Protein AF-A0A2V5VYT2-F1 (afdb_monomer_lite)

pLDDT: mean 93.75, std 5.88, range [65.5, 98.81]

Foldseek 3Di:
DDQDPPDDDDDDDDDDQADDDDPVLACLVVPPHPNGDKDWDFDDDPPCSVVHDKDKDKDKDADDVVVQDFDKKWKAAQVSHTPDIFGPRDRMTMDMDMPHDGHIMMTD

Radius of gyration: 14.69 Å; chains: 1; bounding box: 34×24×40 Å

Secondary structure (DSSP, 8-state):
---STT----------PPS---TTS--GGGTTSTTS--B-PEE---TTGGGT-PPEEEEEEE--GGG-----EEEE-TTS-EEEEE---SSEEEEEEESPPSEE-EE-

Sequence (108 aa):
MPSGAGQTVTVTWTGEIPPGANPTSDCTNLADTPAVDQHLPKINVPAGLYNSVNAKFEFNITWDPAAGNDEILTVLNPDGSTLDSSDGGDPTETVTAKNLAAGTYKVI

Structure (mmCIF, N/CA/C/O backbone):
data_AF-A0A2V5VYT2-F1
#
_entry.id   AF-A0A2V5VYT2-F1
#
loop_
_atom_site.group_PDB
_atom_site.id
_atom_site.type_symbol
_atom_site.label_atom_id
_atom_site.label_alt_id
_atom_site.label_comp_id
_atom_site.label_asym_id
_atom_site.label_entity_id
_atom_site.label_seq_id
_atom_site.pdbx_PDB_ins_code
_atom_site.Cartn_x
_atom_site.Cartn_y
_atom_site.Cartn_z
_atom_site.occupancy
_atom_site.B_iso_or_equiv
_atom_site.auth_seq_id
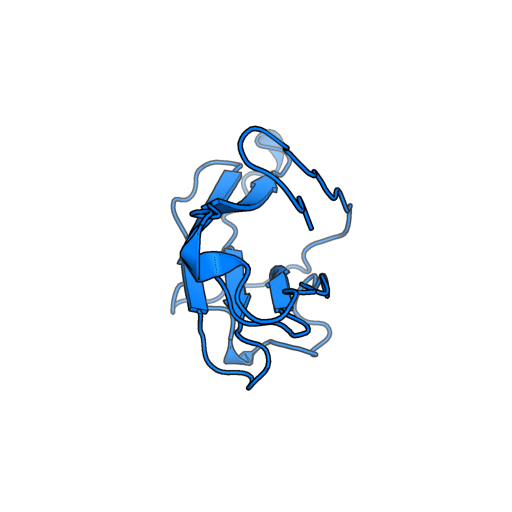_atom_site.auth_comp_id
_atom_site.auth_asym_id
_atom_site.auth_atom_id
_atom_site.pdbx_PDB_model_num
ATOM 1 N N . MET A 1 1 ? -0.918 -2.351 15.533 1.00 65.50 1 MET A N 1
ATOM 2 C CA . MET A 1 1 ? -1.997 -1.350 15.421 1.00 65.50 1 MET A CA 1
ATOM 3 C C . MET A 1 1 ? -2.021 -0.495 16.672 1.00 65.50 1 MET A C 1
ATOM 5 O O . MET A 1 1 ? -1.959 -1.085 17.748 1.00 65.50 1 MET A O 1
ATOM 9 N N . PRO A 1 2 ? -2.065 0.842 16.550 1.00 67.25 2 PRO A N 1
ATOM 10 C CA . PRO A 1 2 ? -2.234 1.721 17.703 1.00 67.25 2 PRO A CA 1
ATOM 11 C C . PRO A 1 2 ? -3.570 1.428 18.399 1.00 67.25 2 PRO A C 1
ATOM 13 O O . PRO A 1 2 ? -4.591 1.251 17.736 1.00 67.25 2 PRO A O 1
ATOM 16 N N . SER A 1 3 ? -3.556 1.330 19.729 1.00 70.62 3 SER A N 1
ATOM 17 C CA . SER A 1 3 ? -4.720 0.947 20.551 1.00 70.62 3 SER A CA 1
ATOM 18 C C . SER A 1 3 ? -5.322 2.113 21.341 1.00 70.62 3 SER A C 1
ATOM 20 O O . SER A 1 3 ? -6.248 1.919 22.126 1.00 70.62 3 SER A O 1
ATOM 22 N N . GLY A 1 4 ? -4.815 3.328 21.128 1.00 74.62 4 GLY A N 1
ATOM 23 C CA . GLY A 1 4 ? -5.295 4.554 21.757 1.00 74.62 4 GLY A CA 1
ATOM 24 C C . GLY A 1 4 ? -5.047 5.779 20.879 1.00 74.62 4 GLY A C 1
ATOM 25 O O . GLY A 1 4 ? -4.209 5.752 19.975 1.00 74.62 4 GLY A O 1
ATOM 26 N N . ALA A 1 5 ? -5.788 6.855 21.145 1.00 81.00 5 ALA A N 1
ATOM 27 C CA . ALA A 1 5 ? -5.640 8.115 20.425 1.00 81.00 5 ALA A CA 1
ATOM 28 C C . ALA A 1 5 ? -4.218 8.689 20.582 1.00 81.00 5 ALA A C 1
ATOM 30 O O . ALA A 1 5 ? -3.632 8.630 21.662 1.00 81.00 5 ALA A O 1
ATOM 31 N N . GLY A 1 6 ? -3.673 9.242 19.495 1.00 83.94 6 GLY A N 1
ATOM 32 C CA . GLY A 1 6 ? -2.335 9.845 19.469 1.00 83.94 6 GLY A CA 1
ATOM 33 C C . GLY A 1 6 ? -1.170 8.859 19.321 1.00 83.94 6 GLY A C 1
ATOM 34 O O . GLY A 1 6 ? -0.023 9.292 19.287 1.00 83.94 6 GLY A O 1
ATOM 35 N N . GLN A 1 7 ? -1.432 7.552 19.218 1.00 87.88 7 GLN A N 1
ATOM 36 C CA . GLN A 1 7 ? -0.392 6.569 18.916 1.00 87.88 7 GLN A CA 1
ATOM 37 C C . GLN A 1 7 ? -0.171 6.442 17.403 1.00 87.88 7 GLN A C 1
ATOM 39 O O . GLN A 1 7 ? -1.125 6.270 16.644 1.00 87.88 7 GLN A O 1
ATOM 44 N N . THR A 1 8 ? 1.097 6.416 16.995 1.00 90.00 8 THR A N 1
ATOM 45 C CA . THR A 1 8 ? 1.527 6.086 15.630 1.00 90.00 8 THR A CA 1
ATOM 46 C C . THR A 1 8 ? 2.303 4.777 15.659 1.00 90.00 8 THR A C 1
ATOM 48 O O . THR A 1 8 ? 3.153 4.572 16.524 1.00 90.00 8 THR A O 1
ATOM 51 N N . VAL A 1 9 ? 2.009 3.883 14.717 1.00 90.50 9 VAL A N 1
ATOM 52 C CA . VAL A 1 9 ? 2.778 2.655 14.489 1.00 90.50 9 VAL A CA 1
ATOM 53 C C . VAL A 1 9 ? 3.251 2.683 13.046 1.00 90.50 9 VAL A C 1
ATOM 55 O O . VAL A 1 9 ? 2.420 2.785 12.148 1.00 90.50 9 VAL A O 1
ATOM 58 N N . THR A 1 10 ? 4.559 2.561 12.842 1.00 93.56 10 THR A N 1
ATOM 59 C CA . THR A 1 10 ? 5.176 2.501 11.514 1.00 93.56 10 THR A CA 1
ATOM 60 C C . THR A 1 10 ? 5.718 1.099 11.279 1.00 93.56 10 THR A C 1
ATOM 62 O O . THR A 1 10 ? 6.364 0.524 12.156 1.00 93.56 10 THR A O 1
ATOM 65 N N . VAL A 1 11 ? 5.440 0.554 10.099 1.00 92.62 11 VAL A N 1
ATOM 66 C CA . VAL A 1 11 ? 6.030 -0.689 9.598 1.00 92.62 11 VAL A CA 1
ATOM 67 C C . VAL A 1 11 ? 6.778 -0.330 8.325 1.00 92.62 11 VAL A C 1
ATOM 69 O O . VAL A 1 11 ? 6.227 0.360 7.473 1.00 92.62 11 VAL A O 1
ATOM 72 N N . THR A 1 12 ? 8.023 -0.779 8.214 1.00 94.19 12 THR A N 1
ATOM 73 C CA . THR A 1 12 ? 8.866 -0.539 7.041 1.00 94.19 12 THR A CA 1
ATOM 74 C C . THR A 1 12 ? 9.277 -1.880 6.456 1.00 94.19 12 THR A C 1
ATOM 76 O O . THR A 1 12 ? 9.671 -2.783 7.198 1.00 94.19 12 THR A O 1
ATOM 79 N N . TRP A 1 13 ? 9.196 -1.997 5.136 1.00 93.25 13 TRP A N 1
ATOM 80 C CA . TRP A 1 13 ? 9.794 -3.085 4.369 1.00 93.25 13 TRP A CA 1
ATOM 81 C C . TRP A 1 13 ? 10.633 -2.486 3.237 1.00 93.25 13 TRP A C 1
ATOM 83 O O . TRP A 1 13 ? 10.474 -1.319 2.884 1.00 93.25 13 TRP A O 1
ATOM 93 N N . THR A 1 14 ? 11.552 -3.285 2.711 1.00 95.12 14 THR A N 1
ATOM 94 C CA . THR A 1 14 ? 12.298 -2.986 1.490 1.00 95.12 14 THR A CA 1
ATOM 95 C C . THR A 1 14 ? 12.191 -4.206 0.590 1.00 95.12 14 THR A C 1
ATOM 97 O O . THR A 1 14 ? 12.322 -5.331 1.082 1.00 95.12 14 THR A O 1
ATOM 100 N N . GLY A 1 15 ? 11.968 -3.979 -0.697 1.00 93.50 15 GLY A N 1
ATOM 101 C CA . GLY A 1 15 ? 11.933 -5.014 -1.719 1.00 93.50 15 GLY A CA 1
ATOM 102 C C . GLY A 1 15 ? 12.441 -4.483 -3.056 1.00 93.50 15 GLY A C 1
ATOM 103 O O . GLY A 1 15 ? 13.154 -3.478 -3.100 1.00 93.50 15 GLY A O 1
ATOM 104 N N . GLU A 1 16 ? 12.129 -5.207 -4.123 1.00 94.25 16 GLU A N 1
ATOM 105 C CA . GLU A 1 16 ? 12.538 -4.905 -5.492 1.00 94.25 16 GLU A CA 1
ATOM 106 C C . GLU A 1 16 ? 11.302 -5.006 -6.380 1.00 94.25 16 GLU A C 1
ATOM 108 O O . GLU A 1 16 ? 10.680 -6.067 -6.436 1.00 94.25 16 GLU A O 1
ATOM 113 N N . ILE A 1 17 ? 10.957 -3.910 -7.058 1.00 93.31 17 ILE A N 1
ATOM 114 C CA . ILE A 1 17 ? 9.866 -3.894 -8.030 1.00 93.31 17 ILE A CA 1
ATOM 115 C C . ILE A 1 17 ? 10.402 -4.484 -9.343 1.00 93.31 17 ILE A C 1
ATOM 117 O O . ILE A 1 17 ? 11.359 -3.945 -9.909 1.00 93.31 17 ILE A O 1
ATOM 121 N N . PRO A 1 18 ? 9.846 -5.608 -9.833 1.00 93.88 18 PRO A N 1
ATOM 122 C CA . PRO A 1 18 ? 10.275 -6.195 -11.094 1.00 93.88 18 PRO A CA 1
ATOM 123 C C . PRO A 1 18 ? 9.982 -5.260 -12.278 1.00 93.88 18 PRO A C 1
ATOM 125 O O . PRO A 1 18 ? 8.969 -4.564 -12.275 1.00 93.88 18 PRO A O 1
ATOM 128 N N . PRO A 1 19 ? 10.807 -5.275 -13.341 1.00 92.19 19 PRO A N 1
ATOM 129 C CA . PRO A 1 19 ? 10.551 -4.459 -14.520 1.00 92.19 19 PRO A CA 1
ATOM 130 C C . PRO A 1 19 ? 9.232 -4.858 -15.188 1.00 92.19 19 PRO A C 1
ATOM 132 O O . PRO A 1 19 ? 8.989 -6.033 -15.479 1.00 92.19 19 PRO A O 1
ATOM 135 N N . GLY A 1 20 ? 8.411 -3.862 -15.503 1.00 91.19 20 GLY A N 1
ATOM 136 C CA . GLY A 1 20 ? 7.105 -4.057 -16.112 1.00 91.19 20 GLY A CA 1
ATOM 137 C C . GLY A 1 20 ? 6.489 -2.743 -16.573 1.00 91.19 20 GLY A C 1
ATOM 138 O O . GLY A 1 20 ? 7.102 -1.685 -16.493 1.00 91.19 20 GLY A O 1
ATOM 139 N N . ALA A 1 21 ? 5.274 -2.833 -17.100 1.00 91.44 21 ALA A N 1
ATOM 140 C CA . ALA A 1 21 ? 4.438 -1.678 -17.387 1.00 91.44 21 ALA A CA 1
ATOM 141 C C . ALA A 1 21 ? 2.980 -2.086 -17.205 1.00 91.44 21 ALA A C 1
ATOM 143 O O . ALA A 1 21 ? 2.592 -3.191 -17.600 1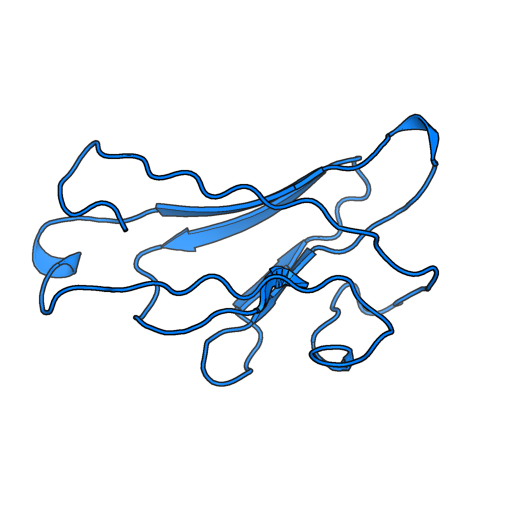.00 91.44 21 ALA A O 1
ATOM 144 N N . ASN A 1 22 ? 2.172 -1.193 -16.642 1.00 92.25 22 ASN A N 1
ATOM 145 C CA . ASN A 1 22 ? 0.766 -1.463 -16.407 1.00 92.25 22 ASN A CA 1
ATOM 146 C C . ASN A 1 22 ? -0.097 -0.249 -16.789 1.00 92.25 22 ASN A C 1
ATOM 148 O O . ASN A 1 22 ? -0.178 0.713 -16.032 1.00 92.25 22 ASN A O 1
ATOM 152 N N . PRO A 1 23 ? -0.758 -0.267 -17.960 1.00 92.38 23 PRO A N 1
ATOM 153 C CA . PRO A 1 23 ? -1.434 0.911 -18.504 1.00 92.38 23 PRO A CA 1
ATOM 154 C C . PRO A 1 23 ? -2.733 1.280 -17.774 1.00 92.38 23 PRO A C 1
ATOM 156 O O . PRO A 1 23 ? -3.383 2.248 -18.162 1.00 92.38 23 PRO A O 1
ATOM 159 N N . THR A 1 24 ? -3.166 0.488 -16.788 1.00 94.44 24 THR A N 1
ATOM 160 C CA . THR A 1 24 ? -4.389 0.752 -16.020 1.00 94.44 24 THR A CA 1
ATOM 161 C C . THR A 1 24 ? -4.146 1.520 -14.728 1.00 94.44 24 THR A C 1
ATOM 163 O O . THR A 1 24 ? -5.130 1.807 -14.051 1.00 94.44 24 THR A O 1
ATOM 166 N N . SER A 1 25 ? -2.888 1.818 -14.373 1.00 95.69 25 SER A N 1
ATOM 167 C CA . SER A 1 25 ? -2.536 2.467 -13.098 1.00 95.69 25 SER A CA 1
ATOM 168 C C . SER A 1 25 ? -3.041 1.690 -11.869 1.00 95.69 25 SER A C 1
ATOM 170 O O . SER A 1 25 ? -3.358 2.265 -10.832 1.00 95.69 25 SER A O 1
ATOM 172 N N . ASP A 1 26 ? -3.177 0.366 -12.011 1.00 96.62 26 ASP A N 1
ATOM 173 C CA . ASP A 1 26 ? -3.768 -0.533 -11.013 1.00 96.62 26 ASP A CA 1
ATOM 174 C C . ASP A 1 26 ? -3.174 -1.942 -11.170 1.00 96.62 26 ASP A C 1
ATOM 176 O O . ASP A 1 26 ? -3.381 -2.612 -12.188 1.00 96.62 26 ASP A O 1
ATOM 180 N N . CYS A 1 27 ? -2.451 -2.405 -10.150 1.00 96.75 27 CYS A N 1
ATOM 181 C CA . CYS A 1 27 ? -1.741 -3.685 -10.115 1.00 96.75 27 CYS A CA 1
ATOM 182 C C . CYS A 1 27 ? -2.564 -4.848 -9.531 1.00 96.75 27 CYS A C 1
ATOM 184 O O . CYS A 1 27 ? -2.025 -5.937 -9.328 1.00 96.75 27 CYS A O 1
ATOM 186 N N . THR A 1 28 ? -3.871 -4.684 -9.308 1.00 97.00 28 THR A N 1
ATOM 187 C CA . THR A 1 28 ? -4.752 -5.691 -8.682 1.00 97.00 28 THR A CA 1
ATOM 188 C C . THR A 1 28 ? -4.660 -7.056 -9.366 1.00 97.00 28 THR A C 1
ATOM 190 O O . THR A 1 28 ? -4.555 -8.084 -8.700 1.00 97.00 28 THR A O 1
ATOM 193 N N . ASN A 1 29 ? -4.645 -7.085 -10.702 1.00 95.19 29 ASN A N 1
ATOM 194 C CA . ASN A 1 29 ? -4.588 -8.333 -11.478 1.00 95.19 29 ASN A CA 1
ATOM 195 C C . ASN A 1 29 ? -3.213 -9.023 -11.453 1.00 95.19 29 ASN A C 1
ATOM 197 O O . ASN A 1 29 ? -3.086 -10.140 -11.955 1.00 95.19 29 ASN A O 1
ATOM 201 N N . LEU A 1 30 ? -2.192 -8.363 -10.905 1.00 96.12 30 LEU A N 1
ATOM 202 C CA . LEU A 1 30 ? -0.830 -8.878 -10.773 1.00 96.12 30 LEU A CA 1
ATOM 203 C C . LEU A 1 30 ? -0.523 -9.359 -9.345 1.00 96.12 30 LEU A C 1
ATOM 205 O O . LEU A 1 30 ? 0.553 -9.910 -9.111 1.00 96.12 30 LEU A O 1
ATOM 209 N N . ALA A 1 31 ? -1.460 -9.191 -8.406 1.00 96.56 31 ALA A N 1
ATOM 210 C CA . ALA A 1 31 ? -1.323 -9.648 -7.029 1.00 96.56 31 ALA A CA 1
ATOM 211 C C . ALA A 1 31 ? -0.949 -11.135 -6.942 1.00 96.56 31 ALA A C 1
ATOM 213 O O . ALA A 1 31 ? -1.449 -11.965 -7.701 1.00 96.56 31 ALA A O 1
ATOM 214 N N . ASP A 1 32 ? -0.091 -11.472 -5.977 1.00 96.81 32 ASP A N 1
ATOM 215 C CA . ASP A 1 32 ? 0.454 -12.820 -5.753 1.00 96.81 32 ASP A CA 1
ATOM 216 C C . ASP A 1 32 ? 1.207 -13.435 -6.948 1.00 96.81 32 ASP A C 1
ATOM 218 O O . ASP A 1 32 ? 1.451 -14.646 -6.978 1.00 96.81 32 ASP A O 1
ATOM 222 N N . THR A 1 33 ? 1.598 -12.625 -7.932 1.00 96.88 33 THR A N 1
ATOM 223 C CA . THR A 1 33 ? 2.462 -13.064 -9.030 1.00 96.88 33 THR A CA 1
ATOM 224 C C . THR A 1 33 ? 3.893 -12.557 -8.832 1.00 96.88 33 THR A C 1
ATOM 226 O O . THR A 1 33 ? 4.106 -11.567 -8.139 1.00 96.88 33 THR A O 1
ATOM 229 N N . PRO A 1 34 ? 4.897 -13.172 -9.481 1.00 95.50 34 PRO A N 1
ATOM 230 C CA . PRO A 1 34 ? 6.266 -12.651 -9.480 1.00 95.50 34 PRO A CA 1
ATOM 231 C C . PRO A 1 34 ? 6.459 -11.333 -10.251 1.00 95.50 34 PRO A C 1
ATOM 233 O O . PRO A 1 34 ? 7.598 -10.907 -10.408 1.00 95.50 34 PRO A O 1
ATOM 236 N N . ALA A 1 35 ? 5.397 -10.736 -10.807 1.00 95.75 35 ALA A N 1
ATOM 237 C CA . ALA A 1 35 ? 5.476 -9.510 -11.603 1.00 95.75 35 ALA A CA 1
ATOM 238 C C . ALA A 1 35 ? 5.432 -8.226 -10.756 1.00 95.75 35 ALA A C 1
ATOM 240 O O . ALA A 1 35 ? 5.503 -7.140 -11.320 1.00 95.75 35 ALA A O 1
ATOM 241 N N . VAL A 1 36 ? 5.292 -8.347 -9.435 1.00 96.62 36 VAL A N 1
ATOM 242 C CA . VAL A 1 36 ? 5.167 -7.225 -8.498 1.00 96.62 36 VAL A CA 1
ATOM 243 C C . VAL A 1 36 ? 6.004 -7.473 -7.246 1.00 96.62 36 VAL A C 1
ATOM 245 O O . VAL A 1 36 ? 6.225 -8.628 -6.867 1.00 96.62 36 VAL A O 1
ATOM 248 N N . ASP A 1 37 ? 6.440 -6.399 -6.588 1.00 96.88 37 ASP A N 1
ATOM 249 C CA . ASP A 1 37 ? 6.800 -6.480 -5.171 1.00 96.88 37 ASP A CA 1
ATOM 250 C C . ASP A 1 37 ? 5.504 -6.558 -4.354 1.00 96.88 37 ASP A C 1
ATOM 252 O O . ASP A 1 37 ? 4.480 -6.008 -4.748 1.00 96.88 37 ASP A O 1
ATOM 256 N N . GLN A 1 38 ? 5.501 -7.284 -3.239 1.00 96.56 38 GLN A N 1
ATOM 257 C CA . GLN A 1 38 ? 4.294 -7.420 -2.427 1.00 96.56 38 GLN A CA 1
ATOM 258 C C . GLN A 1 38 ? 4.621 -7.516 -0.942 1.00 96.56 38 GLN A C 1
ATOM 260 O O . GLN A 1 38 ? 5.286 -8.447 -0.477 1.00 96.56 38 GLN A O 1
ATOM 265 N N . HIS A 1 39 ? 4.026 -6.617 -0.160 1.00 97.19 39 HIS A N 1
ATOM 266 C CA . HIS A 1 39 ? 4.014 -6.681 1.295 1.00 97.19 39 HIS A CA 1
ATOM 267 C C . HIS A 1 39 ? 2.625 -7.048 1.833 1.00 97.19 39 HIS A C 1
ATOM 269 O O . HIS A 1 39 ? 1.594 -6.599 1.335 1.00 97.19 39 HIS A O 1
ATOM 275 N N . LEU A 1 40 ? 2.593 -7.866 2.892 1.00 97.25 40 LEU A N 1
ATOM 276 C CA . LEU A 1 40 ? 1.366 -8.427 3.471 1.00 97.25 40 LEU A CA 1
ATOM 277 C C . LEU A 1 40 ? 1.129 -7.947 4.915 1.00 97.25 40 LEU A C 1
ATOM 279 O O . LEU A 1 40 ? 1.187 -8.753 5.855 1.00 97.25 40 LEU A O 1
ATOM 283 N N . PRO A 1 41 ? 0.888 -6.643 5.150 1.00 95.88 41 PRO A N 1
ATOM 284 C CA . PRO A 1 41 ? 0.673 -6.142 6.497 1.00 95.88 41 PRO A CA 1
ATOM 285 C C . PRO A 1 41 ? -0.646 -6.670 7.075 1.00 95.88 41 PRO A C 1
ATOM 287 O O . PRO A 1 41 ? -1.712 -6.604 6.457 1.00 95.88 41 PRO A O 1
ATOM 290 N N . LYS A 1 42 ? -0.588 -7.155 8.320 1.00 95.44 42 LYS A N 1
ATOM 291 C CA . LYS A 1 42 ? -1.772 -7.582 9.074 1.00 95.44 42 LYS A CA 1
ATOM 292 C C . LYS A 1 42 ? -2.262 -6.479 10.006 1.00 95.44 42 LYS A C 1
ATOM 294 O O . LYS A 1 42 ? -1.584 -6.103 10.965 1.00 95.44 42 LYS A O 1
ATOM 299 N N . ILE A 1 43 ? -3.491 -6.032 9.783 1.00 94.50 43 ILE A N 1
ATOM 300 C CA . ILE A 1 43 ? -4.198 -5.082 10.638 1.00 94.50 43 ILE A CA 1
ATOM 301 C C . ILE A 1 43 ? -5.055 -5.866 11.637 1.00 94.50 43 ILE A C 1
ATOM 303 O O . ILE A 1 43 ? -5.940 -6.633 11.266 1.00 94.50 43 ILE A O 1
ATOM 307 N N . ASN A 1 44 ? -4.801 -5.656 12.930 1.00 91.75 44 ASN A N 1
ATOM 308 C CA . ASN A 1 44 ? -5.623 -6.185 14.018 1.00 91.75 44 ASN A CA 1
ATOM 309 C C . ASN A 1 44 ? -6.454 -5.049 14.625 1.00 91.75 44 ASN A C 1
ATOM 311 O O . ASN A 1 44 ? -5.882 -4.097 15.159 1.00 91.75 44 ASN A O 1
ATOM 315 N N . VAL A 1 45 ? -7.781 -5.165 14.584 1.00 90.94 45 VAL A N 1
ATOM 316 C CA . VAL A 1 45 ? -8.712 -4.176 15.1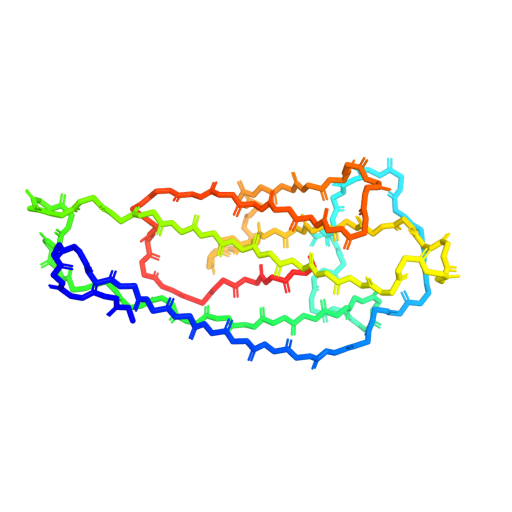49 1.00 90.94 45 VAL A CA 1
ATOM 317 C C . VAL A 1 45 ? -9.472 -4.820 16.310 1.00 90.94 45 VAL A C 1
ATOM 319 O O . VAL A 1 45 ? -10.277 -5.722 16.074 1.00 90.94 45 VAL A O 1
ATOM 322 N N . PRO A 1 46 ? -9.230 -4.403 17.566 1.00 89.81 46 PRO A N 1
ATOM 323 C CA . PRO A 1 46 ? -10.061 -4.805 18.693 1.00 89.81 46 PRO A CA 1
AT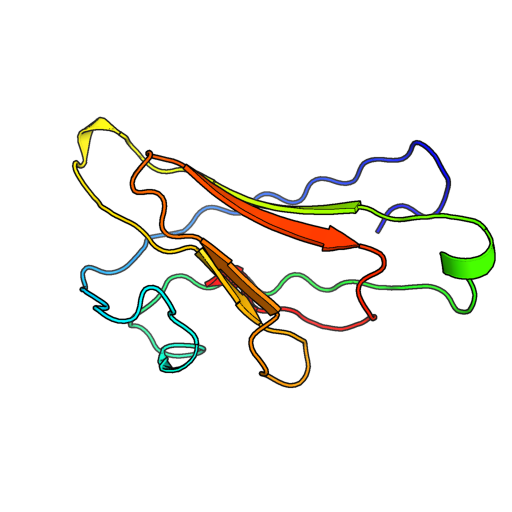OM 324 C C . PRO A 1 46 ? -11.532 -4.444 18.462 1.00 89.81 46 PRO A C 1
ATOM 326 O O . PRO A 1 46 ? -11.844 -3.383 17.917 1.00 89.81 46 PRO A O 1
ATOM 329 N N . ALA A 1 47 ? -12.440 -5.310 18.915 1.00 90.12 47 ALA A N 1
ATOM 330 C CA . ALA A 1 47 ? -13.872 -5.060 18.809 1.00 90.12 47 ALA A CA 1
ATOM 331 C C . ALA A 1 47 ? -14.240 -3.709 19.448 1.00 90.12 47 ALA A C 1
ATOM 333 O O . ALA A 1 47 ? -13.861 -3.422 20.582 1.00 90.12 47 ALA A O 1
ATOM 334 N N . GLY A 1 48 ? -14.969 -2.876 18.704 1.00 90.00 48 GLY A N 1
ATOM 335 C CA . GLY A 1 48 ? -15.420 -1.565 19.171 1.00 90.00 48 GLY A CA 1
ATOM 336 C C . GLY A 1 48 ? -14.352 -0.467 19.219 1.00 90.00 48 GLY A C 1
ATOM 337 O O . GLY A 1 48 ? -14.685 0.633 19.651 1.00 90.00 48 GLY A O 1
ATOM 338 N N . LEU A 1 49 ? -13.110 -0.702 18.759 1.00 90.06 49 LEU A N 1
ATOM 339 C CA . LEU A 1 49 ? -12.053 0.326 18.758 1.00 90.06 49 LEU A CA 1
ATOM 340 C C . LEU A 1 49 ? -12.515 1.625 18.077 1.00 90.06 49 LEU A C 1
ATOM 342 O O . LEU A 1 49 ? -12.314 2.720 18.601 1.00 90.06 49 LEU A O 1
ATOM 346 N N . TYR A 1 50 ? -13.184 1.503 16.931 1.00 92.50 50 TYR A N 1
ATOM 347 C CA . TYR A 1 50 ? -13.620 2.659 16.147 1.00 92.50 50 TYR A CA 1
ATOM 348 C C . TYR A 1 50 ? -14.850 3.385 16.701 1.00 92.50 50 TYR A C 1
ATOM 350 O O . TYR A 1 50 ? -15.259 4.401 16.150 1.00 92.50 50 TYR A O 1
ATOM 358 N N . ASN A 1 51 ? -15.402 2.931 17.830 1.00 92.38 51 ASN A N 1
ATOM 359 C CA . ASN A 1 51 ? -16.441 3.672 18.546 1.00 92.38 51 ASN A CA 1
ATOM 360 C C . ASN A 1 51 ? -15.865 4.864 19.329 1.00 92.38 51 ASN A C 1
ATOM 362 O O . ASN A 1 51 ? -16.611 5.768 19.695 1.00 92.38 51 ASN A O 1
ATOM 366 N N . SER A 1 52 ? -14.560 4.856 19.625 1.00 89.12 52 SER A N 1
ATOM 367 C CA . SER A 1 52 ? -13.896 5.881 20.442 1.00 89.12 52 SER A CA 1
ATOM 368 C C . SER A 1 52 ? -12.646 6.485 19.799 1.00 89.12 52 SER A C 1
ATOM 370 O O . SER A 1 52 ? -12.190 7.539 20.241 1.00 89.12 52 SER A O 1
ATOM 372 N N . VAL A 1 53 ? -12.092 5.854 18.759 1.00 89.12 53 VAL A N 1
ATOM 373 C CA . VAL A 1 53 ? -10.876 6.307 18.072 1.00 89.12 53 VAL A CA 1
ATOM 374 C C . VAL A 1 53 ? -11.093 6.302 16.562 1.00 89.12 53 VAL A C 1
ATOM 376 O O . VAL A 1 53 ? -11.560 5.317 16.007 1.00 89.12 53 VAL A O 1
ATOM 379 N N . ASN A 1 54 ? -10.680 7.370 15.878 1.00 90.94 54 ASN A N 1
ATOM 380 C CA . ASN A 1 54 ? -10.519 7.356 14.425 1.00 90.94 54 ASN A CA 1
ATOM 381 C C . ASN A 1 54 ? -9.067 7.023 14.083 1.00 90.94 54 ASN A C 1
ATOM 383 O O . ASN A 1 54 ? -8.156 7.741 14.496 1.00 90.94 54 ASN A O 1
ATOM 387 N N . ALA A 1 55 ? -8.851 5.956 13.321 1.00 92.69 55 ALA A N 1
ATOM 388 C CA . ALA A 1 55 ? -7.537 5.576 12.826 1.00 92.69 55 ALA A CA 1
ATOM 389 C C . ALA A 1 55 ? -7.353 6.054 11.381 1.00 92.69 55 ALA A C 1
ATOM 391 O O . ALA A 1 55 ? -8.200 5.786 10.527 1.00 92.69 55 ALA A O 1
ATOM 392 N N . LYS A 1 56 ? -6.230 6.726 11.108 1.00 94.69 56 LYS A N 1
ATOM 393 C CA . LYS A 1 56 ? -5.723 6.970 9.751 1.00 94.69 56 LYS A CA 1
ATOM 394 C C . LYS A 1 56 ? -4.688 5.893 9.430 1.00 94.69 56 LYS A C 1
ATOM 396 O O . LYS A 1 56 ? -3.826 5.606 10.258 1.00 94.69 56 LYS A O 1
ATOM 401 N N . PHE A 1 57 ? -4.779 5.345 8.231 1.00 96.56 57 PHE A N 1
ATOM 402 C CA . PHE A 1 57 ? -3.797 4.456 7.636 1.00 96.56 57 PHE A CA 1
ATOM 403 C C . PHE A 1 57 ? -3.180 5.153 6.437 1.00 96.56 57 PHE A C 1
ATOM 405 O O . PHE A 1 57 ? -3.876 5.846 5.692 1.00 96.56 57 PHE A O 1
ATOM 412 N N . GLU A 1 58 ? -1.880 4.973 6.284 1.00 97.69 58 GLU A N 1
ATOM 413 C CA . GLU A 1 58 ? -1.096 5.497 5.179 1.00 97.69 58 GLU A CA 1
ATOM 414 C C . GLU A 1 58 ? -0.165 4.378 4.731 1.00 97.69 58 GLU A C 1
ATOM 416 O O . GLU A 1 58 ? 0.585 3.829 5.541 1.00 97.69 58 GLU A O 1
ATOM 421 N N . PHE A 1 59 ? -0.291 4.001 3.467 1.00 97.94 59 PHE A N 1
ATOM 422 C CA . PHE A 1 59 ? 0.613 3.097 2.779 1.00 97.94 59 PHE A CA 1
ATOM 423 C C . PHE A 1 59 ? 1.434 3.957 1.841 1.00 97.94 59 PHE A C 1
ATOM 425 O O . PHE A 1 59 ? 0.869 4.767 1.107 1.00 97.94 59 PHE A O 1
ATOM 432 N N . ASN A 1 60 ? 2.747 3.807 1.910 1.00 97.44 60 ASN A N 1
ATOM 433 C CA . ASN A 1 60 ? 3.669 4.608 1.138 1.00 97.44 60 ASN A CA 1
ATOM 434 C C . ASN A 1 60 ? 4.801 3.723 0.629 1.00 97.44 60 ASN A C 1
ATOM 436 O O . ASN A 1 60 ? 5.321 2.892 1.378 1.00 97.44 60 ASN A O 1
ATOM 440 N N . ILE A 1 61 ? 5.155 3.927 -0.632 1.00 96.81 61 ILE A N 1
ATOM 441 C CA . ILE A 1 61 ? 6.382 3.416 -1.234 1.00 96.81 61 ILE A CA 1
ATOM 442 C C . ILE A 1 61 ? 7.218 4.609 -1.678 1.00 96.81 61 ILE A C 1
ATOM 444 O O . ILE A 1 61 ? 6.680 5.662 -2.016 1.00 96.81 61 ILE A O 1
ATOM 448 N N . THR A 1 62 ? 8.532 4.436 -1.658 1.00 96.50 62 THR A N 1
ATOM 449 C CA . THR A 1 62 ? 9.509 5.417 -2.137 1.00 96.50 62 THR A CA 1
ATOM 450 C C . THR A 1 62 ? 10.620 4.667 -2.845 1.00 96.50 62 THR A C 1
ATOM 452 O O . THR A 1 62 ? 11.061 3.633 -2.335 1.00 96.50 62 THR A O 1
ATOM 455 N N . TRP A 1 63 ? 11.114 5.202 -3.953 1.00 95.56 63 TRP A N 1
ATOM 456 C CA . TRP A 1 63 ? 12.199 4.594 -4.724 1.00 95.56 63 TRP A CA 1
ATOM 457 C C . TRP A 1 63 ? 13.272 5.618 -5.095 1.00 95.56 63 TRP A C 1
ATOM 459 O O . TRP A 1 63 ? 13.176 6.800 -4.763 1.00 95.56 63 TRP A O 1
ATOM 469 N N . ASP A 1 64 ? 14.348 5.143 -5.726 1.00 94.56 64 ASP A N 1
ATOM 470 C CA . ASP A 1 64 ? 15.443 6.006 -6.164 1.00 94.56 64 ASP A CA 1
ATOM 471 C C . ASP A 1 64 ? 14.969 6.939 -7.299 1.00 94.56 64 ASP A C 1
ATOM 473 O O . ASP A 1 64 ? 14.675 6.455 -8.396 1.00 94.56 64 ASP A O 1
ATOM 477 N N . PRO A 1 65 ? 14.946 8.272 -7.098 1.00 91.25 65 PRO A N 1
ATOM 478 C CA . PRO A 1 65 ? 14.544 9.214 -8.141 1.00 91.25 65 PRO A CA 1
ATOM 479 C C . PRO A 1 65 ? 15.486 9.213 -9.352 1.00 91.25 65 PRO A C 1
ATOM 481 O O . PRO A 1 65 ? 15.096 9.648 -10.434 1.00 91.25 65 PRO A O 1
ATOM 484 N N . ALA A 1 66 ? 16.730 8.748 -9.198 1.00 92.75 66 ALA A N 1
ATOM 485 C CA . ALA A 1 66 ? 17.686 8.668 -10.297 1.00 92.75 66 ALA A CA 1
ATOM 486 C C . ALA A 1 66 ? 17.447 7.460 -11.218 1.00 92.75 66 ALA A C 1
ATOM 488 O O . ALA A 1 66 ? 18.004 7.431 -12.317 1.00 92.75 66 ALA A O 1
ATOM 489 N N . ALA A 1 67 ? 16.621 6.491 -10.804 1.00 88.88 67 ALA A N 1
ATOM 490 C CA . ALA A 1 67 ? 16.287 5.327 -11.623 1.00 88.88 67 ALA A CA 1
ATOM 491 C C . ALA A 1 67 ? 15.432 5.699 -12.847 1.00 88.88 67 ALA A C 1
ATOM 493 O O . ALA A 1 67 ? 15.491 5.012 -13.864 1.00 88.88 67 ALA A O 1
ATOM 494 N N . GLY A 1 68 ? 14.684 6.809 -12.776 1.00 87.50 68 GLY A N 1
ATOM 495 C CA . GLY A 1 68 ? 13.788 7.240 -13.853 1.00 87.50 68 GLY A CA 1
ATOM 496 C C . GLY A 1 68 ? 12.590 6.307 -14.056 1.00 87.50 68 GLY A C 1
ATOM 497 O O . GLY A 1 68 ? 12.034 6.278 -15.153 1.00 87.50 68 GLY A O 1
ATOM 498 N N . ASN A 1 69 ? 12.233 5.541 -13.023 1.00 91.31 69 ASN A N 1
ATOM 499 C CA . ASN A 1 69 ? 11.062 4.675 -13.015 1.00 91.31 69 ASN A CA 1
ATOM 500 C C . ASN A 1 69 ? 9.791 5.466 -12.690 1.00 91.31 69 ASN A C 1
ATOM 502 O O . ASN A 1 69 ? 9.843 6.451 -11.950 1.00 91.31 69 ASN A O 1
ATOM 506 N N . ASP A 1 70 ? 8.676 4.952 -13.197 1.00 93.12 70 ASP A N 1
ATOM 507 C CA . ASP A 1 70 ? 7.308 5.354 -12.888 1.00 93.12 70 ASP A CA 1
ATOM 508 C C . ASP A 1 70 ? 6.621 4.141 -12.250 1.00 93.12 70 ASP A C 1
ATOM 510 O O . ASP A 1 70 ? 6.577 3.078 -12.877 1.00 93.12 70 ASP A O 1
ATOM 514 N N . GLU A 1 71 ? 6.205 4.258 -10.990 1.00 96.19 71 GLU A N 1
ATOM 515 C CA . GLU A 1 71 ? 5.743 3.126 -10.181 1.00 96.19 71 GLU A CA 1
ATOM 516 C C . GLU A 1 71 ? 4.311 3.357 -9.695 1.00 96.19 71 GLU A C 1
ATOM 518 O O . GLU A 1 71 ? 3.917 4.473 -9.372 1.00 96.19 71 GLU A O 1
ATOM 523 N N . ILE A 1 72 ? 3.556 2.266 -9.563 1.00 97.44 72 ILE A N 1
ATOM 524 C CA . ILE A 1 72 ? 2.166 2.278 -9.103 1.00 97.44 72 ILE A CA 1
ATOM 525 C C . ILE A 1 72 ? 2.103 1.625 -7.725 1.00 97.44 72 ILE A C 1
ATOM 527 O O . ILE A 1 72 ? 2.548 0.491 -7.566 1.00 97.44 72 ILE A O 1
ATOM 531 N N . LEU A 1 73 ? 1.464 2.281 -6.757 1.00 98.19 73 LEU A N 1
ATOM 532 C CA . LEU A 1 73 ? 1.076 1.672 -5.484 1.00 98.19 73 LEU A CA 1
ATOM 533 C C . LEU A 1 73 ? -0.382 1.237 -5.534 1.00 98.19 73 LEU A C 1
ATOM 535 O O . LEU A 1 73 ? -1.274 2.076 -5.581 1.00 98.19 73 LEU A O 1
ATOM 539 N N . THR A 1 74 ? -0.648 -0.057 -5.420 1.00 98.62 74 THR A N 1
ATOM 540 C CA . THR A 1 74 ? -1.992 -0.629 -5.284 1.00 98.62 74 THR A CA 1
ATOM 541 C C . THR A 1 74 ? -2.152 -1.288 -3.920 1.00 98.62 74 THR A C 1
ATOM 543 O O . THR A 1 74 ? -1.354 -2.127 -3.508 1.00 98.62 74 THR A O 1
ATOM 546 N N . VAL A 1 75 ? -3.227 -0.964 -3.202 1.00 98.75 75 VAL A N 1
ATOM 547 C CA . VAL A 1 75 ? -3.561 -1.641 -1.942 1.00 98.75 75 VAL A CA 1
ATOM 548 C C . VAL A 1 75 ? -4.828 -2.457 -2.129 1.00 98.75 75 VAL A C 1
ATOM 550 O O . VAL A 1 75 ? -5.844 -1.934 -2.579 1.00 98.75 75 VAL A O 1
ATOM 553 N N . LEU A 1 76 ? -4.795 -3.734 -1.745 1.00 98.81 76 LEU A N 1
ATOM 554 C CA . LEU A 1 76 ? -5.957 -4.622 -1.753 1.00 98.81 76 LEU A CA 1
ATOM 555 C C . LEU A 1 76 ? -6.463 -4.887 -0.338 1.00 98.81 76 LEU A C 1
ATOM 557 O O . LEU A 1 76 ? -5.689 -5.102 0.602 1.00 98.81 76 LEU A O 1
ATOM 561 N N . AS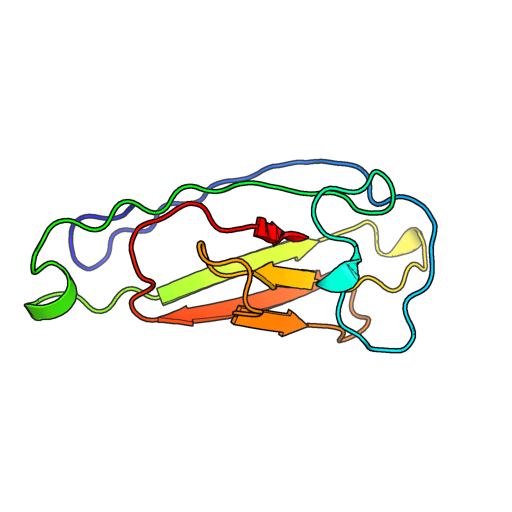N A 1 77 ? -7.786 -4.928 -0.214 1.00 98.50 77 ASN A N 1
ATOM 562 C CA . ASN A 1 77 ? -8.497 -5.378 0.969 1.00 98.50 77 ASN A CA 1
ATOM 563 C C . ASN A 1 77 ? -8.225 -6.869 1.250 1.00 98.50 77 ASN A C 1
ATOM 565 O O . ASN A 1 77 ? -7.841 -7.624 0.351 1.00 98.50 77 ASN A O 1
ATOM 569 N N . PRO A 1 78 ? -8.501 -7.345 2.479 1.00 98.31 78 PRO A N 1
ATOM 570 C CA . PRO A 1 78 ? -8.340 -8.755 2.830 1.00 98.31 78 PRO A CA 1
ATOM 571 C C . PRO A 1 78 ? -9.192 -9.732 2.014 1.00 98.31 78 PRO A C 1
ATOM 573 O O . PRO A 1 78 ? -8.871 -10.917 1.964 1.00 98.31 78 PRO A O 1
ATOM 576 N N . ASP A 1 79 ? -10.274 -9.259 1.394 1.00 97.19 79 ASP A N 1
ATOM 577 C CA . ASP A 1 79 ? -11.120 -10.049 0.493 1.00 97.19 79 ASP A CA 1
ATOM 578 C C . ASP A 1 79 ? -10.614 -10.076 -0.962 1.00 97.19 79 ASP A C 1
ATOM 580 O O . ASP A 1 79 ? -11.215 -10.737 -1.807 1.00 97.19 79 ASP A O 1
ATOM 584 N N . GLY A 1 80 ? -9.502 -9.393 -1.250 1.00 96.38 80 GLY A N 1
ATOM 585 C CA . GLY A 1 80 ? -8.891 -9.298 -2.573 1.00 96.38 80 GLY A CA 1
ATOM 586 C C . GLY A 1 80 ? -9.455 -8.189 -3.461 1.00 96.38 80 GLY A C 1
ATOM 587 O O . GLY A 1 80 ? -8.947 -8.008 -4.563 1.00 96.38 80 GLY A O 1
ATOM 588 N N . SER A 1 81 ? -10.464 -7.436 -3.013 1.00 97.31 81 SER A N 1
ATOM 589 C CA . SER A 1 81 ? -10.922 -6.243 -3.731 1.00 97.31 81 SER A CA 1
ATOM 590 C C . SER A 1 81 ? -9.916 -5.101 -3.602 1.00 97.31 81 SER A C 1
ATOM 592 O O . SER A 1 81 ? -9.233 -4.974 -2.585 1.00 97.31 81 SER A O 1
ATOM 594 N N . THR A 1 82 ? -9.838 -4.238 -4.610 1.00 98.06 82 THR A N 1
ATOM 595 C CA . THR A 1 82 ? -9.004 -3.035 -4.559 1.00 98.06 82 THR A CA 1
ATOM 596 C C . THR A 1 82 ? -9.507 -2.095 -3.467 1.00 98.06 82 THR A C 1
ATOM 598 O O . THR A 1 82 ? -10.690 -1.749 -3.426 1.00 98.06 82 THR A O 1
ATOM 601 N N . LEU A 1 83 ? -8.615 -1.705 -2.556 1.00 98.50 83 LEU A N 1
ATOM 602 C CA . LEU A 1 83 ? -8.858 -0.606 -1.628 1.00 98.50 83 LEU A CA 1
ATOM 603 C C . LEU A 1 83 ? -8.666 0.722 -2.360 1.00 98.50 83 LEU A C 1
ATOM 605 O O . LEU A 1 83 ? -9.577 1.544 -2.342 1.00 98.50 83 LEU A O 1
ATOM 609 N N . ASP A 1 84 ? -7.491 0.915 -2.966 1.00 98.50 84 ASP A N 1
ATOM 610 C CA . ASP A 1 84 ? -7.162 2.088 -3.783 1.00 98.50 84 ASP A CA 1
ATOM 611 C C . ASP A 1 84 ? -5.868 1.870 -4.590 1.00 98.50 84 ASP A C 1
ATOM 613 O O . ASP A 1 84 ? -5.147 0.890 -4.361 1.00 98.50 84 ASP A O 1
ATOM 617 N N . SER A 1 85 ? -5.553 2.792 -5.501 1.00 98.19 85 SER A N 1
ATOM 618 C CA . SER A 1 85 ? -4.268 2.857 -6.211 1.00 98.19 85 SER A CA 1
ATOM 619 C C . SER A 1 85 ? -3.763 4.294 -6.373 1.00 98.19 85 SER A C 1
ATOM 621 O O . SER A 1 85 ? -4.550 5.237 -6.405 1.00 98.19 85 SER A O 1
ATOM 623 N N . SER A 1 86 ? -2.445 4.456 -6.459 1.00 98.25 86 SER A N 1
ATOM 624 C CA . SER A 1 86 ? -1.741 5.729 -6.636 1.00 98.25 86 SER A CA 1
ATOM 625 C C . SER A 1 86 ? -0.668 5.560 -7.714 1.00 98.25 86 SER A C 1
ATOM 627 O O . SER A 1 86 ? 0.034 4.550 -7.708 1.00 98.25 86 SER A O 1
ATOM 629 N N . ASP A 1 87 ? -0.615 6.506 -8.647 1.00 96.06 87 ASP A N 1
ATOM 630 C CA . ASP A 1 87 ? 0.233 6.508 -9.849 1.00 96.06 87 ASP A CA 1
ATOM 631 C C . ASP A 1 87 ? 0.492 7.971 -10.256 1.00 96.06 87 ASP A C 1
ATOM 633 O O . ASP A 1 87 ? -0.040 8.494 -11.240 1.00 96.06 87 ASP A O 1
ATOM 637 N N . GLY A 1 88 ? 1.140 8.711 -9.361 1.00 94.00 88 GLY A N 1
ATOM 638 C CA . GLY A 1 88 ? 1.436 10.132 -9.510 1.00 94.00 88 GLY A CA 1
ATOM 639 C C . GLY A 1 88 ? 2.709 10.418 -10.308 1.00 94.00 88 GLY A C 1
ATOM 640 O O . GLY A 1 88 ? 2.860 11.540 -10.799 1.00 94.00 88 GLY A O 1
ATOM 641 N N . GLY A 1 89 ? 3.609 9.440 -10.433 1.00 86.88 89 GLY A N 1
ATOM 642 C CA . GLY A 1 89 ? 4.874 9.546 -11.171 1.00 86.88 89 GLY A CA 1
ATOM 643 C C . GLY A 1 89 ? 5.962 10.365 -10.468 1.00 86.88 89 GLY A C 1
ATOM 644 O O . GLY A 1 89 ? 7.022 10.635 -11.041 1.00 86.88 89 GLY A O 1
ATOM 645 N N . ASP A 1 90 ? 5.720 10.763 -9.219 1.00 91.81 90 ASP A N 1
ATOM 646 C CA . ASP A 1 90 ? 6.759 11.224 -8.298 1.00 91.81 90 ASP A CA 1
ATOM 647 C C . ASP A 1 90 ? 7.476 9.999 -7.706 1.00 91.81 90 ASP A C 1
ATOM 649 O O . ASP A 1 90 ? 6.872 8.940 -7.662 1.00 91.81 90 ASP A O 1
ATOM 653 N N . PRO A 1 91 ? 8.717 10.094 -7.177 1.00 95.69 91 PRO A N 1
ATOM 654 C CA . PRO A 1 91 ? 9.461 8.962 -6.591 1.00 95.69 91 PRO A CA 1
ATOM 655 C C . PRO A 1 91 ? 8.887 8.470 -5.242 1.00 95.69 91 PRO A C 1
ATOM 657 O O . PRO A 1 91 ? 9.610 8.051 -4.331 1.00 95.69 91 PRO A O 1
ATOM 660 N N . THR A 1 92 ? 7.580 8.625 -5.071 1.00 96.81 92 THR A N 1
ATOM 661 C CA . THR A 1 92 ? 6.780 8.281 -3.916 1.00 96.81 92 THR A CA 1
ATOM 662 C C . THR A 1 92 ? 5.336 8.092 -4.354 1.00 96.81 92 THR A C 1
ATOM 664 O O . THR A 1 92 ? 4.764 8.964 -4.995 1.00 96.81 92 THR A O 1
ATOM 667 N N . GLU A 1 93 ? 4.697 7.039 -3.862 1.00 97.81 93 GLU A N 1
ATOM 668 C CA . GLU A 1 93 ? 3.254 6.856 -4.004 1.00 97.81 93 GLU A CA 1
ATOM 669 C C . GLU A 1 93 ? 2.601 6.708 -2.642 1.00 97.81 93 GLU A C 1
ATOM 671 O O . GLU A 1 93 ? 3.208 6.205 -1.693 1.00 97.81 93 GLU A O 1
ATOM 676 N N . THR A 1 94 ? 1.364 7.184 -2.510 1.00 98.06 94 THR A N 1
ATOM 677 C CA . THR A 1 94 ? 0.639 7.121 -1.235 1.00 98.06 94 THR A CA 1
ATOM 678 C C . THR A 1 94 ? -0.817 6.734 -1.426 1.00 98.06 94 THR A C 1
ATOM 680 O O . THR A 1 94 ? -1.547 7.377 -2.177 1.00 98.06 94 THR A O 1
ATOM 683 N N . VAL A 1 95 ? -1.256 5.744 -0.650 1.00 98.50 95 VAL A N 1
ATOM 684 C CA . VAL A 1 95 ? -2.665 5.386 -0.458 1.00 98.50 95 VAL A CA 1
ATOM 685 C C . VAL A 1 95 ? -3.042 5.663 0.992 1.00 98.50 95 VAL A C 1
ATOM 687 O O . VAL A 1 95 ? -2.351 5.245 1.924 1.00 98.50 95 VAL A O 1
ATOM 690 N N . THR A 1 96 ? -4.162 6.356 1.211 1.00 98.12 96 THR A N 1
ATOM 691 C CA . THR A 1 96 ? -4.664 6.632 2.565 1.00 98.12 96 THR A CA 1
ATOM 692 C C . THR A 1 96 ? -6.050 6.056 2.778 1.00 98.12 96 THR A C 1
ATOM 694 O O . THR A 1 96 ? -6.908 6.107 1.906 1.00 98.12 96 THR A O 1
ATOM 697 N N . ALA A 1 97 ? -6.295 5.550 3.982 1.00 97.75 97 ALA A N 1
ATOM 698 C CA . ALA A 1 97 ? -7.598 5.034 4.371 1.00 97.75 97 ALA A CA 1
ATOM 699 C C . ALA A 1 97 ? -7.907 5.362 5.832 1.00 97.75 97 ALA A C 1
ATOM 701 O O . ALA A 1 97 ? -7.041 5.775 6.610 1.00 97.75 97 ALA A O 1
ATOM 702 N N . LYS A 1 98 ? -9.168 5.187 6.226 1.00 95.94 98 LYS A N 1
ATOM 703 C CA . LYS A 1 98 ? -9.621 5.402 7.602 1.00 95.94 98 LYS A CA 1
ATOM 704 C C . LYS A 1 98 ? -10.347 4.175 8.110 1.00 95.94 98 LYS A C 1
ATOM 706 O O . LYS A 1 98 ? -11.120 3.579 7.372 1.00 95.94 98 LYS A O 1
ATOM 711 N N . ASN A 1 99 ? -10.132 3.855 9.384 1.00 94.62 99 ASN A N 1
ATOM 712 C CA . ASN A 1 99 ? -10.875 2.818 10.102 1.00 94.62 99 ASN A CA 1
ATOM 713 C C . ASN A 1 99 ? -10.945 1.475 9.341 1.00 94.62 99 ASN A C 1
ATOM 715 O O . ASN A 1 99 ? -12.004 0.854 9.266 1.00 94.62 99 ASN A O 1
ATOM 719 N N . LEU A 1 100 ? -9.815 1.052 8.761 1.00 96.00 100 LEU A N 1
ATOM 720 C CA . LEU A 1 100 ? -9.702 -0.195 8.007 1.00 96.00 100 LEU A CA 1
ATOM 721 C C . LEU A 1 100 ? -10.156 -1.406 8.825 1.00 96.00 100 LEU A C 1
ATOM 723 O O . LEU A 1 100 ? -9.865 -1.514 10.015 1.00 96.00 100 LEU A O 1
ATOM 727 N N . ALA A 1 101 ? -10.836 -2.349 8.175 1.00 95.94 101 ALA A N 1
ATOM 728 C CA . ALA A 1 101 ? -11.225 -3.605 8.805 1.00 95.94 101 ALA A CA 1
ATOM 729 C C . ALA A 1 101 ? -9.992 -4.438 9.194 1.00 95.94 101 ALA A C 1
ATOM 731 O O . ALA A 1 101 ? -8.921 -4.316 8.594 1.00 95.94 101 ALA A O 1
ATOM 732 N N . ALA A 1 102 ? -10.150 -5.320 10.184 1.00 95.94 102 ALA A N 1
ATOM 733 C CA . ALA A 1 102 ? -9.111 -6.287 10.513 1.00 95.94 102 ALA A CA 1
ATOM 734 C C . ALA A 1 102 ? -8.896 -7.273 9.355 1.00 95.94 102 ALA A C 1
ATOM 736 O O . ALA A 1 102 ? -9.854 -7.725 8.730 1.00 95.94 102 ALA A O 1
ATOM 737 N N . GLY A 1 103 ? -7.644 -7.649 9.115 1.00 97.56 103 GLY A N 1
ATOM 738 C CA . GLY A 1 103 ? -7.275 -8.605 8.078 1.00 97.56 103 GLY A CA 1
ATOM 739 C C . GLY A 1 103 ? -5.870 -8.373 7.542 1.00 97.56 103 GLY A C 1
ATOM 740 O O . GLY A 1 103 ? -5.148 -7.489 8.008 1.00 97.56 103 GLY A O 1
ATOM 741 N N . THR A 1 104 ? -5.476 -9.206 6.585 1.00 98.19 104 THR A N 1
ATOM 742 C CA . THR A 1 104 ? -4.210 -9.064 5.861 1.00 98.19 104 THR A CA 1
ATOM 743 C C . THR A 1 104 ? -4.481 -8.307 4.575 1.00 98.19 104 THR A C 1
ATOM 745 O O . THR A 1 104 ? -5.247 -8.789 3.750 1.00 98.19 104 THR A O 1
ATOM 748 N N 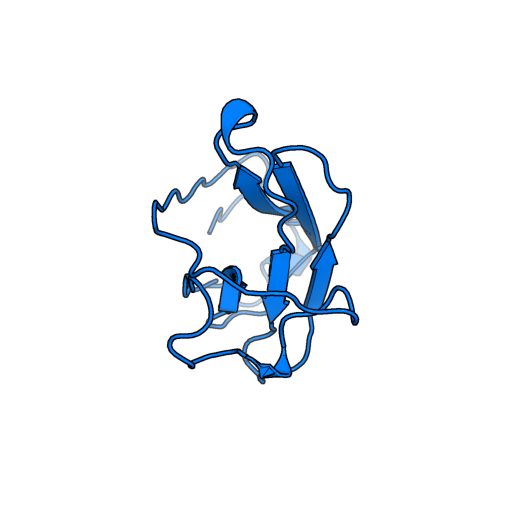. TYR A 1 105 ? -3.869 -7.141 4.424 1.00 98.38 105 TYR A N 1
ATOM 749 C CA . TYR A 1 105 ? -3.937 -6.355 3.196 1.00 98.38 105 TYR A CA 1
ATOM 750 C C . TYR A 1 105 ? -2.778 -6.761 2.293 1.00 98.38 105 TYR A C 1
ATOM 752 O O . TYR A 1 105 ? -1.782 -7.304 2.779 1.00 98.38 105 TYR A O 1
ATOM 760 N N . LYS A 1 106 ? -2.903 -6.497 0.996 1.00 98.50 106 LYS A N 1
ATOM 761 C CA . LYS A 1 106 ? -1.784 -6.611 0.055 1.00 98.50 106 LYS A CA 1
ATOM 762 C C . LYS A 1 106 ? -1.390 -5.212 -0.363 1.00 98.50 106 LYS A C 1
ATOM 764 O O . LYS A 1 106 ? -2.253 -4.448 -0.774 1.00 98.50 106 LYS A O 1
ATOM 769 N N . VAL A 1 107 ? -0.123 -4.883 -0.194 1.00 98.06 107 VAL A N 1
ATOM 770 C CA . VAL A 1 107 ? 0.482 -3.644 -0.676 1.00 98.06 107 VAL A CA 1
ATOM 771 C C . VAL A 1 107 ? 1.389 -4.063 -1.814 1.00 98.06 107 VAL A C 1
ATOM 773 O O . VAL A 1 107 ? 2.293 -4.866 -1.580 1.00 98.06 107 VAL A O 1
ATOM 776 N N . ILE A 1 108 ? 1.054 -3.608 -3.011 1.00 96.69 108 ILE A N 1
ATOM 777 C CA . ILE A 1 108 ? 1.613 -4.034 -4.291 1.00 96.69 108 ILE A CA 1
ATOM 778 C C . ILE A 1 108 ? 2.151 -2.798 -4.993 1.00 96.69 108 ILE A C 1
ATOM 780 O O . ILE A 1 108 ? 1.416 -1.785 -4.968 1.00 96.69 108 ILE A O 1
#